Protein AF-A0A924NIQ0-F1 (afdb_monomer_lite)

Structure (mmCIF, N/CA/C/O backbone):
data_AF-A0A924NIQ0-F1
#
_entry.id   AF-A0A924NIQ0-F1
#
loop_
_atom_site.group_PDB
_atom_site.id
_atom_site.type_symbol
_atom_site.label_atom_id
_atom_site.label_alt_id
_atom_site.label_comp_id
_atom_site.label_asym_id
_atom_site.label_entity_id
_atom_site.label_seq_id
_atom_site.pdbx_PDB_ins_code
_atom_site.Cartn_x
_atom_site.Cartn_y
_atom_site.Cartn_z
_atom_site.occupancy
_atom_site.B_iso_or_equiv
_atom_site.auth_seq_id
_atom_site.auth_comp_id
_atom_site.auth_asym_id
_atom_site.auth_atom_id
_atom_site.pdbx_PDB_model_num
ATOM 1 N N . MET A 1 1 ? 6.866 -0.552 42.248 1.00 41.97 1 MET A N 1
ATOM 2 C CA . MET A 1 1 ? 6.733 -0.817 40.801 1.00 41.97 1 MET A CA 1
ATOM 3 C C . MET A 1 1 ? 5.275 -0.615 40.421 1.00 41.97 1 MET A C 1
ATOM 5 O O . MET A 1 1 ? 4.462 -1.461 40.762 1.00 41.97 1 MET A O 1
ATOM 9 N N . ALA A 1 2 ? 4.933 0.520 39.812 1.00 37.66 2 ALA A N 1
ATOM 10 C CA . ALA A 1 2 ? 3.593 0.789 39.292 1.00 37.66 2 ALA A CA 1
ATOM 11 C C . ALA A 1 2 ? 3.693 0.805 37.762 1.00 37.66 2 ALA A C 1
ATOM 13 O O . ALA A 1 2 ? 4.445 1.600 37.199 1.00 37.66 2 ALA A O 1
ATOM 14 N N . GLY A 1 3 ? 3.030 -0.157 37.122 1.00 40.38 3 GLY A N 1
ATOM 15 C CA . GLY A 1 3 ? 3.040 -0.344 35.678 1.00 40.38 3 GLY A CA 1
ATOM 16 C C . GLY A 1 3 ? 2.170 0.685 34.963 1.00 40.38 3 GLY A C 1
ATOM 17 O O . GLY A 1 3 ? 1.064 0.977 35.402 1.00 40.38 3 GLY A O 1
ATOM 18 N N . ALA A 1 4 ? 2.730 1.214 33.875 1.00 41.38 4 ALA A N 1
ATOM 19 C CA . ALA A 1 4 ? 2.085 1.756 32.682 1.00 41.38 4 ALA A CA 1
ATOM 20 C C . ALA A 1 4 ? 0.601 2.151 32.814 1.00 41.38 4 ALA A C 1
ATOM 22 O O . ALA A 1 4 ? -0.297 1.331 32.627 1.00 41.38 4 ALA A O 1
ATOM 23 N N . GLY A 1 5 ? 0.354 3.446 33.024 1.00 37.19 5 GLY A N 1
ATOM 24 C CA . GLY A 1 5 ? -0.932 4.056 32.706 1.00 37.19 5 GLY A CA 1
ATOM 25 C C . GLY A 1 5 ? -1.188 3.935 31.206 1.00 37.19 5 GLY A C 1
ATOM 26 O O . GLY A 1 5 ? -0.633 4.687 30.407 1.00 37.19 5 GLY A O 1
ATOM 27 N N . ALA A 1 6 ? -2.003 2.957 30.821 1.00 47.47 6 ALA A N 1
ATOM 28 C CA . ALA A 1 6 ? -2.625 2.927 29.513 1.00 47.47 6 ALA A CA 1
ATOM 29 C C . ALA A 1 6 ? -3.543 4.152 29.421 1.00 47.47 6 ALA A C 1
ATOM 31 O O . ALA A 1 6 ? -4.524 4.259 30.153 1.00 47.47 6 ALA A O 1
ATOM 32 N N . GLY A 1 7 ? -3.189 5.102 28.555 1.00 44.97 7 GLY A N 1
ATOM 33 C CA . GLY A 1 7 ? -4.086 6.176 28.150 1.00 44.97 7 GLY A CA 1
ATOM 34 C C . GLY A 1 7 ? -5.278 5.573 27.414 1.00 44.97 7 GLY A C 1
ATOM 35 O O . GLY A 1 7 ? -5.216 5.351 26.205 1.00 44.97 7 GLY A O 1
ATOM 36 N N . SER A 1 8 ? -6.330 5.266 28.164 1.00 49.78 8 SER A N 1
ATOM 37 C CA . SER A 1 8 ? -7.627 4.791 27.685 1.00 49.78 8 SER A CA 1
ATOM 38 C C . SER A 1 8 ? -8.471 5.973 27.207 1.00 49.78 8 SER A C 1
ATOM 40 O O . SER A 1 8 ? -9.529 6.244 27.761 1.00 49.78 8 SER A O 1
ATOM 42 N N . GLY A 1 9 ? -7.976 6.737 26.235 1.00 56.75 9 GLY A N 1
ATOM 43 C CA . GLY A 1 9 ? -8.881 7.555 25.433 1.00 56.75 9 GLY A CA 1
ATOM 44 C C . GLY A 1 9 ? -9.458 6.665 24.338 1.00 56.75 9 GLY A C 1
ATOM 45 O O . GLY A 1 9 ? -8.713 5.883 23.734 1.00 56.75 9 GLY A O 1
ATOM 46 N N . ASP A 1 10 ? -10.769 6.734 24.122 1.00 63.06 10 ASP A N 1
ATOM 47 C CA . ASP A 1 10 ? -11.453 5.947 23.099 1.00 63.06 10 ASP A CA 1
ATOM 48 C C . ASP A 1 10 ? -10.849 6.273 21.728 1.00 63.06 10 ASP A C 1
ATOM 50 O O . ASP A 1 10 ? -11.027 7.353 21.152 1.00 63.06 10 ASP A O 1
ATOM 54 N N . ARG A 1 11 ? -10.042 5.343 21.214 1.00 65.00 11 ARG A N 1
ATOM 55 C CA . ARG A 1 11 ? -9.452 5.469 19.884 1.00 65.00 11 ARG A CA 1
ATOM 56 C C . ARG A 1 11 ? -10.553 5.353 18.856 1.00 65.00 11 ARG A C 1
ATOM 58 O O . ARG A 1 11 ? -11.397 4.460 18.930 1.00 65.00 11 ARG A O 1
ATOM 65 N N . ARG A 1 12 ? -10.516 6.235 17.860 1.00 74.88 12 ARG A N 1
ATOM 66 C CA . ARG A 1 12 ? -11.479 6.157 16.764 1.00 74.88 12 ARG A CA 1
ATOM 67 C C . ARG A 1 12 ? -11.182 4.913 15.927 1.00 74.88 12 ARG A C 1
ATOM 69 O O . ARG A 1 12 ? -10.021 4.732 15.543 1.00 74.88 12 ARG A O 1
ATOM 76 N N . PRO A 1 13 ? -12.182 4.061 15.651 1.00 77.38 13 PRO A N 1
ATOM 77 C CA . PRO A 1 13 ? -11.979 2.917 14.781 1.00 77.38 13 PRO A CA 1
ATOM 78 C C . PRO A 1 13 ? -11.620 3.400 13.374 1.00 77.38 13 PRO A C 1
ATOM 80 O O . PRO A 1 13 ? -12.167 4.391 12.886 1.00 77.38 13 PRO A O 1
ATOM 83 N N . LEU A 1 14 ? -10.678 2.710 12.738 1.00 80.94 14 LEU A N 1
ATOM 84 C CA . LEU A 1 14 ? -10.346 2.918 11.335 1.00 80.94 14 LEU A CA 1
ATOM 85 C C . LEU A 1 14 ? -11.324 2.135 10.466 1.00 80.94 14 LEU A C 1
ATOM 87 O O . LEU A 1 14 ? -11.584 0.958 10.713 1.00 80.94 14 LEU A O 1
ATOM 91 N N . ASP A 1 15 ? -11.826 2.785 9.423 1.00 85.12 15 ASP A N 1
ATOM 92 C CA . ASP A 1 15 ? -12.589 2.116 8.379 1.00 85.12 15 ASP A CA 1
ATOM 93 C C . ASP A 1 15 ? -11.622 1.515 7.351 1.00 85.12 15 ASP A C 1
ATOM 95 O O . ASP A 1 15 ? -10.809 2.220 6.747 1.00 85.12 15 ASP A O 1
ATOM 99 N N . ALA A 1 16 ? -11.710 0.199 7.157 1.00 82.38 16 ALA A N 1
ATOM 100 C CA . ALA A 1 16 ? -10.880 -0.531 6.208 1.00 82.38 16 ALA A CA 1
ATOM 101 C C . ALA A 1 16 ? -11.059 -0.022 4.772 1.00 82.38 16 ALA A C 1
ATOM 103 O O . ALA A 1 16 ? -10.081 0.032 4.027 1.00 82.38 16 ALA A O 1
ATOM 104 N N . ALA A 1 17 ? -12.282 0.364 4.392 1.00 86.19 17 ALA A N 1
ATOM 105 C CA . ALA A 1 17 ? -12.574 0.876 3.059 1.00 86.19 17 ALA A CA 1
ATOM 106 C C . ALA A 1 17 ? -11.882 2.224 2.833 1.00 86.19 17 ALA A C 1
ATOM 108 O O . ALA A 1 17 ? -11.225 2.416 1.812 1.00 86.19 17 ALA A O 1
ATOM 109 N N . LEU A 1 18 ? -11.940 3.109 3.829 1.00 84.94 18 LEU A N 1
ATOM 110 C CA . LEU A 1 18 ? -11.324 4.433 3.762 1.00 84.94 18 LEU A CA 1
ATOM 111 C C . LEU A 1 18 ? -9.790 4.352 3.764 1.00 84.94 18 LEU A C 1
ATOM 113 O O . LEU A 1 18 ? -9.124 5.082 3.035 1.00 84.94 18 LEU A O 1
ATOM 117 N N . VAL A 1 19 ? -9.213 3.426 4.538 1.00 85.62 19 VAL A N 1
ATOM 118 C CA . VAL A 1 19 ? -7.766 3.157 4.510 1.00 85.62 19 VAL A CA 1
ATOM 119 C C . VAL A 1 19 ? -7.332 2.611 3.147 1.00 85.62 19 VAL A C 1
ATOM 121 O O . VAL A 1 19 ? -6.312 3.048 2.614 1.00 85.62 19 VAL A O 1
ATOM 124 N N . ALA A 1 20 ? -8.098 1.687 2.563 1.00 85.50 20 ALA A N 1
ATOM 125 C CA . ALA A 1 20 ? -7.802 1.151 1.238 1.00 85.50 20 ALA A CA 1
ATOM 126 C C . ALA A 1 20 ? -7.904 2.229 0.145 1.00 85.50 20 ALA A C 1
ATOM 128 O O . ALA A 1 20 ? -7.027 2.307 -0.713 1.00 85.50 20 ALA A O 1
ATOM 129 N N . GLU 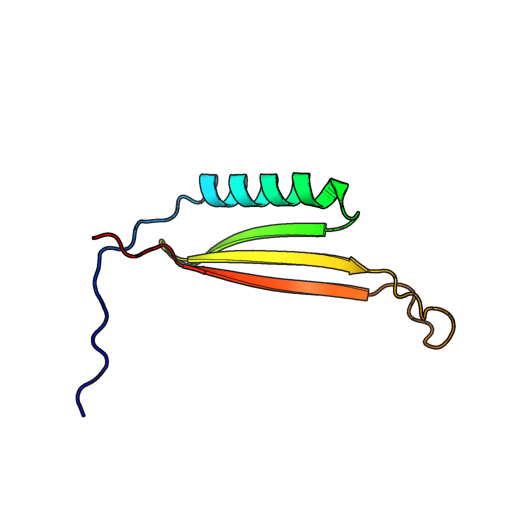A 1 21 ? -8.923 3.088 0.203 1.00 87.88 21 GLU A N 1
ATOM 130 C CA . GLU A 1 21 ? -9.116 4.204 -0.728 1.00 87.88 21 GLU A CA 1
ATOM 131 C C . GLU A 1 21 ? -7.977 5.229 -0.639 1.00 87.88 21 GLU A C 1
ATOM 133 O O . GLU A 1 21 ? -7.417 5.630 -1.663 1.00 87.88 21 GLU A O 1
ATOM 138 N N . ALA A 1 22 ? -7.566 5.601 0.577 1.00 86.25 22 ALA A N 1
ATOM 139 C CA . ALA A 1 22 ? -6.448 6.516 0.796 1.00 86.25 22 ALA A CA 1
ATOM 140 C C . ALA A 1 22 ? -5.130 5.962 0.228 1.00 86.25 22 ALA A C 1
ATOM 142 O O . ALA A 1 22 ? -4.386 6.680 -0.441 1.00 86.25 22 ALA A O 1
ATOM 143 N N . VAL A 1 23 ? -4.850 4.672 0.441 1.00 87.25 23 VAL A N 1
ATOM 144 C CA . VAL A 1 23 ? -3.643 4.023 -0.094 1.00 87.25 23 VAL A C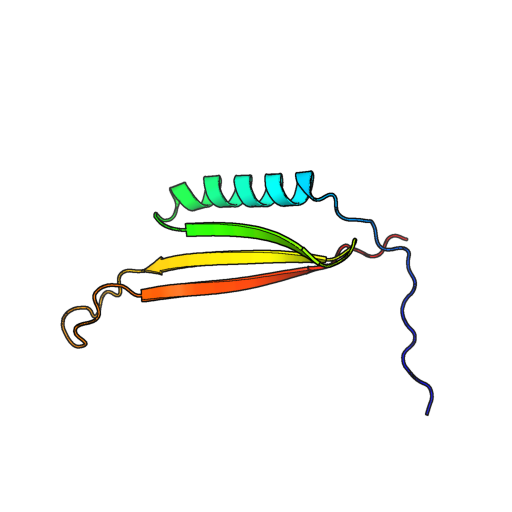A 1
ATOM 145 C C . VAL A 1 23 ? -3.701 3.883 -1.615 1.00 87.25 23 VAL A C 1
ATOM 147 O O . VAL A 1 23 ? -2.695 4.128 -2.279 1.00 87.25 23 VAL A O 1
ATOM 150 N N . ALA A 1 24 ? -4.863 3.554 -2.183 1.00 87.31 24 ALA A N 1
ATOM 151 C CA . ALA A 1 24 ? -5.048 3.498 -3.633 1.00 87.31 24 ALA A CA 1
ATOM 152 C C . ALA A 1 24 ? -4.849 4.873 -4.292 1.00 87.31 24 ALA A C 1
ATOM 154 O O . ALA A 1 24 ? -4.243 4.961 -5.362 1.00 87.31 24 ALA A O 1
ATOM 155 N N . THR A 1 25 ? -5.314 5.938 -3.634 1.00 88.81 25 THR A N 1
ATOM 156 C CA . THR A 1 25 ? -5.123 7.326 -4.076 1.00 88.81 25 THR A CA 1
ATOM 157 C C . THR A 1 25 ? -3.641 7.684 -4.084 1.00 88.81 25 THR A C 1
ATOM 159 O O . THR A 1 25 ? -3.120 8.104 -5.115 1.00 88.81 25 THR A O 1
ATOM 162 N N . TYR A 1 26 ? -2.935 7.413 -2.984 1.00 84.88 26 TYR A N 1
ATOM 163 C CA . TYR A 1 26 ? -1.497 7.661 -2.895 1.00 84.88 26 TYR A CA 1
ATOM 164 C C . TYR A 1 26 ? -0.700 6.846 -3.929 1.00 84.88 26 TYR A C 1
ATOM 166 O O . TYR A 1 26 ? 0.196 7.379 -4.579 1.00 84.88 26 TYR A O 1
ATOM 174 N N . GLU A 1 27 ? -1.054 5.575 -4.164 1.00 85.12 27 GLU A N 1
ATOM 175 C CA . GLU A 1 27 ? -0.421 4.781 -5.226 1.00 85.12 27 GLU A CA 1
ATOM 176 C C . GLU A 1 27 ? -0.637 5.409 -6.612 1.00 85.12 27 GLU A C 1
ATOM 178 O O . GLU A 1 27 ? 0.279 5.421 -7.435 1.00 85.12 27 GLU A O 1
ATOM 183 N N . ALA A 1 28 ? -1.837 5.926 -6.891 1.00 85.12 28 ALA A N 1
ATOM 184 C CA . ALA A 1 28 ? -2.147 6.568 -8.163 1.00 85.12 28 ALA A CA 1
ATOM 185 C C . ALA A 1 28 ? -1.366 7.876 -8.368 1.00 85.12 28 ALA A C 1
ATOM 187 O O . ALA A 1 28 ? -0.877 8.108 -9.475 1.00 85.12 28 ALA A O 1
ATOM 188 N N . GLU A 1 29 ? -1.206 8.683 -7.318 1.00 85.31 29 GLU A N 1
ATOM 189 C CA . GLU A 1 29 ? -0.405 9.913 -7.337 1.00 85.31 29 GLU A CA 1
ATOM 190 C C . GLU A 1 29 ? 1.089 9.612 -7.540 1.00 85.31 29 GLU A C 1
ATOM 192 O O . GLU A 1 29 ? 1.728 10.163 -8.439 1.00 85.31 29 GLU A O 1
ATOM 197 N N . GLU A 1 30 ? 1.644 8.666 -6.780 1.00 81.12 30 GLU A N 1
ATOM 198 C CA . GLU A 1 30 ? 3.057 8.273 -6.876 1.00 81.12 30 GLU A CA 1
ATOM 199 C C . GLU A 1 30 ? 3.392 7.571 -8.198 1.00 81.12 30 GLU A C 1
ATOM 201 O O . GLU A 1 30 ? 4.531 7.636 -8.672 1.00 81.12 30 GLU A O 1
ATOM 206 N N . ARG A 1 31 ? 2.409 6.941 -8.855 1.00 76.00 31 ARG A N 1
ATOM 207 C CA . ARG A 1 31 ? 2.592 6.343 -10.186 1.00 76.00 31 ARG A CA 1
ATOM 208 C C . ARG A 1 31 ? 3.045 7.376 -11.220 1.00 76.00 31 ARG A C 1
ATOM 210 O O . ARG A 1 31 ? 3.766 7.009 -12.148 1.00 76.00 31 ARG A O 1
ATOM 217 N N . ALA A 1 32 ? 2.678 8.649 -11.047 1.00 68.19 32 ALA A N 1
ATOM 218 C CA . ALA A 1 32 ? 3.162 9.743 -11.885 1.00 68.19 32 ALA A CA 1
ATOM 219 C C . ALA A 1 32 ? 4.643 10.090 -11.616 1.00 68.19 32 ALA A C 1
ATOM 221 O O . ALA A 1 32 ? 5.350 10.497 -12.537 1.00 68.19 32 ALA A O 1
ATOM 222 N N . GLY A 1 33 ? 5.126 9.898 -10.382 1.00 66.44 33 GLY A N 1
ATOM 223 C CA . GLY A 1 33 ? 6.500 10.193 -9.955 1.00 66.44 33 GLY A CA 1
ATOM 224 C C . GLY A 1 33 ? 7.491 9.030 -10.097 1.00 66.44 33 GLY A C 1
ATOM 225 O O . GLY A 1 33 ? 8.706 9.245 -10.101 1.00 66.44 33 GLY A O 1
ATOM 226 N N . GLY A 1 34 ? 7.018 7.787 -10.234 1.00 62.81 34 GLY A N 1
ATOM 227 C CA . GLY A 1 34 ? 7.902 6.632 -10.370 1.00 62.81 34 GLY A CA 1
ATOM 228 C C . GLY A 1 34 ? 7.191 5.321 -10.724 1.00 62.81 34 GLY A C 1
ATOM 229 O O . GLY A 1 34 ? 6.399 4.822 -9.926 1.00 62.81 34 GLY A O 1
ATOM 230 N N . PRO A 1 35 ? 7.513 4.681 -11.865 1.00 68.62 35 PRO A N 1
ATOM 231 C CA . PRO A 1 35 ? 6.906 3.407 -12.231 1.00 68.62 35 PRO A CA 1
ATOM 232 C C . PRO A 1 35 ? 7.318 2.285 -11.264 1.00 68.62 35 PRO A C 1
ATOM 234 O O . PRO A 1 35 ? 8.475 2.191 -10.849 1.00 68.62 35 PRO A O 1
ATOM 237 N N . GLY A 1 36 ? 6.369 1.399 -10.946 1.00 75.19 36 GLY A N 1
ATOM 238 C CA . GLY A 1 36 ? 6.632 0.141 -10.237 1.00 75.19 36 GLY A CA 1
ATOM 239 C C . GLY A 1 36 ? 6.451 0.157 -8.717 1.00 75.19 36 GLY A C 1
ATOM 240 O O . GLY A 1 36 ? 6.830 -0.827 -8.082 1.00 75.19 36 GLY A O 1
ATOM 241 N N . LEU A 1 37 ? 5.885 1.219 -8.131 1.00 82.69 37 LEU A N 1
ATOM 242 C CA . LEU A 1 37 ? 5.395 1.188 -6.750 1.00 82.69 37 LEU A CA 1
ATOM 243 C C . LEU A 1 37 ? 4.097 0.369 -6.677 1.00 82.69 37 LEU A C 1
ATOM 245 O O . LEU A 1 37 ? 3.192 0.572 -7.482 1.00 82.69 37 LEU A O 1
ATOM 249 N N . ARG A 1 38 ? 4.022 -0.554 -5.719 1.00 85.38 38 ARG A N 1
ATOM 250 C CA . ARG A 1 38 ? 2.809 -1.292 -5.349 1.00 85.38 38 ARG A CA 1
ATOM 251 C C . ARG A 1 38 ? 2.582 -1.141 -3.859 1.00 85.38 38 ARG A C 1
ATOM 253 O O . ARG A 1 38 ? 3.515 -1.389 -3.090 1.00 85.38 38 ARG A O 1
ATOM 260 N N . LEU A 1 39 ? 1.369 -0.776 -3.465 1.00 87.06 39 LEU A N 1
ATOM 261 C CA . LEU A 1 39 ? 0.999 -0.627 -2.066 1.00 87.06 39 LEU A CA 1
ATOM 262 C C . LEU A 1 39 ? -0.077 -1.646 -1.692 1.00 87.06 39 LEU A C 1
ATOM 264 O O . LEU A 1 39 ? -0.988 -1.932 -2.464 1.00 87.06 39 LEU A O 1
ATOM 268 N N . ALA A 1 40 ? 0.024 -2.195 -0.490 1.00 87.06 40 ALA A N 1
ATOM 269 C CA . ALA A 1 40 ? -1.008 -3.022 0.113 1.00 87.06 40 ALA A CA 1
ATOM 270 C C . ALA A 1 40 ? -1.320 -2.472 1.501 1.00 87.06 40 ALA A C 1
ATOM 272 O O . ALA A 1 40 ? -0.415 -2.253 2.302 1.00 87.06 40 ALA A O 1
ATOM 273 N N . ALA A 1 41 ? -2.599 -2.246 1.783 1.00 86.75 41 ALA A N 1
ATOM 274 C CA . ALA A 1 41 ? -3.058 -1.766 3.077 1.00 86.75 41 ALA A CA 1
ATOM 275 C C . ALA A 1 41 ? -3.819 -2.872 3.804 1.00 86.75 41 ALA A C 1
ATOM 277 O O . ALA A 1 41 ? -4.616 -3.590 3.198 1.00 86.75 41 ALA A O 1
ATOM 278 N N . ARG A 1 42 ? -3.610 -2.989 5.112 1.00 87.31 42 ARG A N 1
ATOM 279 C CA . ARG A 1 42 ? -4.398 -3.861 5.985 1.00 87.31 42 ARG A CA 1
ATOM 280 C C . ARG A 1 42 ? -4.598 -3.218 7.347 1.00 87.31 42 ARG A C 1
ATOM 282 O O . ARG A 1 42 ? -3.770 -2.428 7.792 1.00 87.31 42 ARG A O 1
ATOM 289 N N . LEU A 1 43 ? -5.680 -3.587 8.020 1.00 87.25 43 LEU A N 1
ATOM 290 C CA . LEU A 1 43 ? -5.895 -3.216 9.413 1.00 87.25 43 LEU A CA 1
ATOM 291 C C . LEU A 1 43 ? -5.367 -4.315 10.335 1.00 87.25 43 LEU A C 1
ATOM 293 O O . LEU A 1 43 ? -5.674 -5.494 10.161 1.00 87.25 43 LEU A O 1
ATOM 297 N N . GLU A 1 44 ? -4.575 -3.918 11.325 1.00 85.69 44 GLU A N 1
ATOM 298 C CA . GLU A 1 44 ? -4.266 -4.729 12.497 1.00 85.69 44 GLU A CA 1
ATOM 299 C C . GLU A 1 44 ? -5.177 -4.261 13.643 1.00 85.69 44 GLU A C 1
ATOM 301 O O . GLU A 1 44 ? -5.032 -3.156 14.164 1.00 85.69 44 GLU A O 1
ATOM 306 N N . GLY A 1 45 ? -6.149 -5.096 14.021 1.00 83.19 45 GLY A N 1
ATOM 307 C CA . GLY A 1 45 ? -7.180 -4.714 14.989 1.00 83.19 45 GLY A CA 1
ATOM 308 C C . GLY A 1 45 ? -8.174 -3.700 14.413 1.00 83.19 45 GLY A C 1
ATOM 309 O O . GLY A 1 45 ? -8.499 -3.747 13.229 1.00 83.19 45 GLY A O 1
ATOM 310 N N . THR A 1 46 ? -8.677 -2.800 15.259 1.00 81.88 46 THR A N 1
ATOM 311 C CA . THR A 1 46 ? -9.647 -1.756 14.874 1.00 81.88 46 THR A CA 1
ATOM 312 C C . THR A 1 46 ? -9.028 -0.366 14.761 1.00 81.88 46 THR A C 1
ATOM 314 O O . THR A 1 46 ? -9.689 0.550 14.283 1.00 81.88 46 THR A O 1
ATOM 317 N N . ASP A 1 47 ? -7.782 -0.181 15.199 1.00 84.00 47 ASP A N 1
ATOM 318 C CA . ASP A 1 47 ? -7.171 1.137 15.393 1.00 84.00 47 ASP A CA 1
ATOM 319 C C . ASP A 1 47 ? -5.827 1.309 14.675 1.00 84.00 47 ASP A C 1
ATOM 321 O O . ASP A 1 47 ? -5.267 2.398 14.706 1.00 84.00 47 ASP A O 1
ATOM 325 N N . THR A 1 48 ? -5.279 0.279 14.027 1.00 84.44 48 THR A N 1
ATOM 326 C CA . THR A 1 48 ? -3.949 0.359 13.410 1.00 84.44 48 THR A CA 1
ATOM 327 C C . THR A 1 48 ? -4.007 -0.016 11.933 1.00 84.44 48 THR A C 1
ATOM 329 O O . THR A 1 48 ? -4.396 -1.124 11.580 1.00 84.44 48 THR A O 1
ATOM 332 N N . ALA A 1 49 ? -3.580 0.895 11.061 1.00 87.31 49 ALA A N 1
ATOM 333 C CA . ALA A 1 49 ? -3.359 0.630 9.647 1.00 87.31 49 ALA A CA 1
ATOM 334 C C . ALA A 1 49 ? -1.892 0.268 9.402 1.00 87.31 49 ALA A C 1
ATOM 336 O O . ALA A 1 49 ? -0.973 0.950 9.861 1.00 87.31 49 ALA A O 1
ATOM 337 N N . VAL A 1 50 ? -1.673 -0.801 8.648 1.00 88.88 50 VAL A N 1
ATOM 338 C CA . VAL A 1 50 ? -0.365 -1.237 8.167 1.00 88.88 50 VAL A CA 1
ATOM 339 C C . VAL A 1 50 ? -0.358 -1.113 6.654 1.00 88.88 50 VAL A C 1
ATOM 341 O O . VAL A 1 50 ? -1.259 -1.617 5.985 1.00 88.88 50 VAL A O 1
ATOM 344 N N . VAL A 1 51 ? 0.656 -0.435 6.125 1.00 89.62 51 VAL A N 1
ATOM 345 C CA . VAL A 1 51 ? 0.848 -0.244 4.688 1.00 89.62 51 VAL A CA 1
ATOM 346 C C . VAL A 1 51 ? 2.184 -0.853 4.297 1.00 89.62 51 VAL A C 1
ATOM 348 O O . VAL A 1 51 ? 3.236 -0.430 4.777 1.00 89.62 51 VAL A O 1
ATOM 351 N N . ASP A 1 52 ? 2.131 -1.849 3.426 1.00 89.75 52 ASP A N 1
ATOM 352 C CA . ASP A 1 52 ? 3.286 -2.507 2.839 1.00 89.75 52 ASP A CA 1
ATOM 353 C C . ASP A 1 52 ? 3.518 -1.937 1.436 1.00 89.75 52 ASP A C 1
ATOM 355 O O . ASP A 1 52 ? 2.658 -2.011 0.559 1.00 89.75 52 ASP A O 1
ATOM 359 N N . ALA A 1 53 ? 4.691 -1.351 1.223 1.00 88.44 53 ALA A N 1
ATOM 360 C CA . ALA A 1 53 ? 5.124 -0.770 -0.034 1.00 88.44 53 AL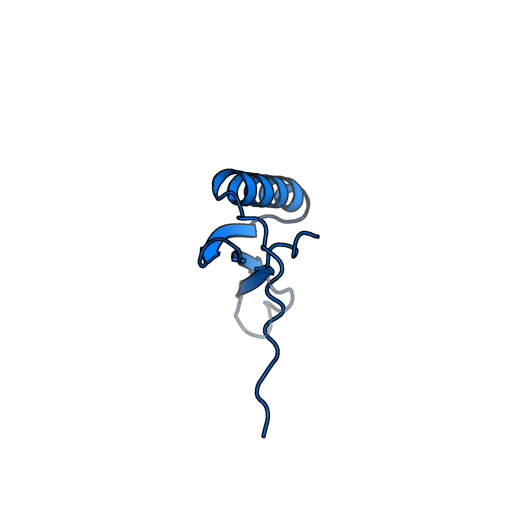A A CA 1
ATOM 361 C C . ALA A 1 53 ? 6.218 -1.631 -0.662 1.00 88.44 53 ALA A C 1
ATOM 363 O O . ALA A 1 53 ? 7.221 -1.954 -0.026 1.00 88.44 53 ALA A O 1
ATOM 364 N N . THR A 1 54 ? 6.047 -1.986 -1.931 1.00 89.06 54 THR A N 1
ATOM 365 C CA . THR A 1 54 ? 7.053 -2.710 -2.711 1.00 89.06 54 THR A CA 1
ATOM 366 C C . THR A 1 54 ? 7.403 -1.912 -3.954 1.00 89.06 54 THR A C 1
ATOM 368 O O . THR A 1 54 ? 6.514 -1.496 -4.696 1.00 89.06 54 THR A O 1
ATOM 371 N N . ARG A 1 55 ? 8.698 -1.708 -4.206 1.00 85.06 55 ARG A N 1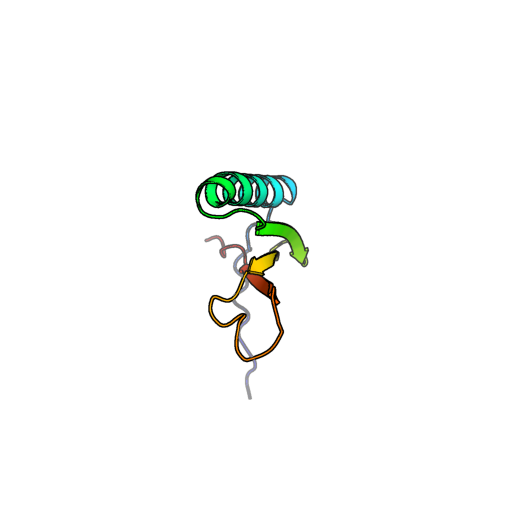
ATOM 372 C CA . ARG A 1 55 ? 9.180 -0.995 -5.392 1.00 85.06 55 ARG A CA 1
ATOM 373 C C . ARG A 1 55 ? 10.402 -1.672 -5.988 1.00 85.06 55 ARG A C 1
ATOM 375 O O . ARG A 1 55 ? 11.383 -1.923 -5.297 1.00 85.06 55 ARG A O 1
ATOM 382 N N . THR A 1 56 ? 10.374 -1.912 -7.294 1.00 83.56 56 THR A N 1
ATOM 383 C CA . THR A 1 56 ? 11.557 -2.364 -8.034 1.00 83.56 56 THR A CA 1
ATOM 384 C C . THR A 1 56 ? 12.371 -1.156 -8.490 1.00 83.56 56 THR A C 1
ATOM 386 O O . THR A 1 56 ? 11.886 -0.324 -9.252 1.00 83.56 56 THR A O 1
ATOM 389 N N . LEU A 1 57 ? 13.616 -1.055 -8.031 1.00 77.94 57 LEU A N 1
ATOM 390 C CA . LEU A 1 57 ? 14.562 -0.007 -8.401 1.00 77.94 57 LEU A CA 1
ATOM 391 C C . LEU A 1 57 ? 15.640 -0.579 -9.324 1.00 77.94 57 LEU A C 1
ATOM 393 O O . LEU A 1 57 ? 16.210 -1.637 -9.052 1.00 77.94 57 LEU A O 1
ATOM 397 N N . ARG A 1 58 ? 15.959 0.141 -10.403 1.00 74.06 58 ARG A N 1
ATOM 398 C CA . ARG A 1 58 ? 17.185 -0.099 -11.175 1.00 74.06 58 ARG A CA 1
ATOM 399 C C . ARG A 1 58 ? 18.308 0.702 -10.538 1.00 74.06 58 ARG A C 1
ATOM 401 O O . ARG A 1 58 ? 18.209 1.922 -10.434 1.00 74.06 58 ARG A O 1
ATOM 408 N N . LEU A 1 59 ? 19.353 0.018 -10.089 1.00 72.69 59 LEU A N 1
ATOM 409 C CA . LEU A 1 59 ? 20.506 0.674 -9.486 1.00 72.69 59 LEU A CA 1
ATOM 410 C C . LEU A 1 59 ? 21.421 1.203 -10.597 1.00 72.69 59 LEU A C 1
ATOM 412 O O . LEU A 1 59 ? 21.734 0.451 -11.513 1.00 72.69 59 LEU A O 1
ATOM 416 N N . PRO A 1 60 ? 21.909 2.451 -10.529 1.00 62.91 60 PRO A N 1
ATOM 417 C CA . PRO A 1 60 ? 22.782 3.014 -11.565 1.00 62.91 60 PRO A CA 1
ATOM 418 C C . PRO A 1 60 ? 24.182 2.368 -11.613 1.00 62.91 60 PRO A C 1
ATOM 420 O O . PRO A 1 60 ? 24.948 2.621 -12.534 1.00 62.91 60 PRO A O 1
ATOM 423 N N . LEU A 1 61 ? 24.520 1.510 -10.643 1.00 64.50 61 LEU A N 1
ATOM 424 C CA . LEU A 1 61 ? 25.816 0.831 -10.519 1.00 64.50 61 LEU A CA 1
ATOM 425 C C . LEU A 1 61 ? 25.866 -0.532 -11.247 1.00 64.50 61 LEU A C 1
ATOM 427 O O . LEU A 1 61 ? 26.757 -1.341 -10.978 1.00 64.50 61 LEU A O 1
ATOM 431 N N . THR A 1 62 ? 24.927 -0.797 -12.168 1.00 59.00 62 THR A N 1
ATOM 432 C CA . THR A 1 62 ? 24.730 -2.085 -12.871 1.00 59.00 62 THR A CA 1
ATOM 433 C C . THR A 1 62 ? 25.986 -2.679 -13.512 1.00 59.00 62 THR A C 1
ATOM 435 O O . THR A 1 62 ? 26.034 -3.886 -13.731 1.00 59.00 62 THR A O 1
ATOM 438 N N . ALA A 1 63 ? 27.006 -1.872 -13.813 1.00 55.75 63 ALA A N 1
ATOM 439 C CA . ALA A 1 63 ? 28.211 -2.336 -14.494 1.00 55.75 63 ALA A CA 1
ATOM 440 C C . ALA A 1 63 ? 29.202 -3.106 -13.597 1.00 55.75 63 ALA A C 1
ATOM 442 O O . ALA A 1 63 ? 29.971 -3.902 -14.123 1.00 55.75 63 ALA A O 1
ATOM 443 N N . PHE A 1 64 ? 29.206 -2.902 -12.271 1.00 56.34 64 PHE A N 1
ATOM 444 C CA . PHE A 1 64 ? 30.264 -3.457 -11.403 1.00 56.34 64 PHE A CA 1
ATOM 445 C C . PHE A 1 64 ? 29.837 -4.688 -10.587 1.00 56.34 64 PHE A C 1
ATOM 447 O O . PHE A 1 64 ? 30.661 -5.549 -10.301 1.00 56.34 64 PHE A O 1
ATOM 454 N N . LEU A 1 65 ? 28.553 -4.795 -10.219 1.00 63.66 65 LEU A N 1
ATOM 455 C CA . LEU A 1 65 ? 28.057 -5.838 -9.302 1.00 63.66 65 LEU A CA 1
ATOM 456 C C . LEU A 1 65 ? 27.168 -6.900 -9.969 1.00 63.66 65 LEU A C 1
ATOM 458 O O . LEU A 1 65 ? 26.729 -7.827 -9.297 1.00 63.66 65 LEU A O 1
ATOM 462 N N . GLY A 1 66 ? 26.852 -6.767 -11.263 1.00 62.66 66 GLY A N 1
ATOM 463 C CA . GLY A 1 66 ? 25.999 -7.725 -11.984 1.00 62.66 66 GLY A CA 1
ATOM 464 C C . GLY A 1 66 ? 24.528 -7.765 -11.534 1.00 62.66 66 GLY A C 1
ATOM 465 O O . GLY A 1 66 ? 23.758 -8.580 -12.035 1.00 62.66 66 GLY A O 1
ATOM 466 N N . VAL A 1 67 ? 24.106 -6.882 -10.621 1.00 63.50 67 VAL A N 1
ATOM 467 C CA . VAL A 1 67 ? 22.718 -6.773 -10.146 1.00 63.50 67 VAL A CA 1
ATOM 468 C C . VAL A 1 67 ? 22.015 -5.637 -10.893 1.00 63.50 67 VAL A C 1
ATOM 470 O O . VAL A 1 67 ? 22.298 -4.461 -10.670 1.00 63.50 67 VAL A O 1
ATOM 473 N N . GLY A 1 68 ? 21.105 -5.990 -11.807 1.00 67.75 68 GLY A N 1
ATOM 474 C CA . GLY A 1 68 ? 20.394 -5.035 -12.672 1.00 67.75 68 GLY A CA 1
ATOM 475 C C . GLY A 1 68 ? 19.147 -4.388 -12.052 1.00 67.75 68 GLY A C 1
ATOM 476 O O . GLY A 1 68 ? 18.710 -3.322 -12.492 1.00 67.75 68 GLY A O 1
ATOM 477 N N . SER A 1 69 ? 18.566 -5.015 -11.029 1.00 73.19 69 SER A N 1
ATOM 478 C CA . SER A 1 69 ? 17.354 -4.542 -10.354 1.00 73.19 69 SER A CA 1
ATOM 479 C C . SER A 1 69 ? 17.275 -5.064 -8.923 1.00 73.19 69 SER A C 1
ATOM 481 O O . SER A 1 69 ? 17.529 -6.245 -8.694 1.00 73.19 69 SER A O 1
ATOM 483 N N . THR A 1 70 ? 16.846 -4.212 -7.996 1.00 75.69 70 THR A N 1
ATOM 484 C CA . THR A 1 70 ? 16.584 -4.554 -6.593 1.00 75.69 70 THR A CA 1
ATOM 485 C C . THR A 1 70 ? 15.117 -4.313 -6.276 1.00 75.69 70 THR A C 1
ATOM 487 O O . THR A 1 70 ? 14.549 -3.304 -6.688 1.00 75.69 70 THR A O 1
ATOM 490 N N . VAL A 1 71 ? 14.501 -5.219 -5.523 1.00 83.81 71 VAL A N 1
ATOM 491 C CA . VAL A 1 71 ? 13.175 -4.996 -4.941 1.00 83.81 71 VAL A CA 1
ATOM 492 C C . VAL A 1 71 ? 13.362 -4.440 -3.536 1.00 83.81 71 VAL A C 1
ATOM 494 O O . VAL A 1 71 ? 14.029 -5.050 -2.705 1.00 83.81 71 VAL A O 1
ATOM 497 N N . VAL A 1 72 ? 12.800 -3.264 -3.286 1.00 84.00 72 VAL A N 1
ATOM 498 C CA . VAL A 1 72 ? 12.753 -2.638 -1.967 1.00 84.00 72 VAL A CA 1
ATOM 499 C C . VAL A 1 72 ? 11.372 -2.879 -1.385 1.00 84.00 72 VAL A C 1
ATOM 501 O O . VAL A 1 72 ? 10.366 -2.560 -2.020 1.00 84.00 72 VAL A O 1
ATOM 504 N N . HIS A 1 73 ? 11.343 -3.425 -0.175 1.00 87.75 73 HIS A N 1
ATOM 505 C CA . HIS A 1 73 ? 10.140 -3.556 0.633 1.00 87.75 73 HIS A CA 1
ATOM 506 C C . HIS A 1 73 ? 10.231 -2.580 1.804 1.00 87.75 73 HIS A C 1
ATOM 508 O O . HIS A 1 73 ? 11.248 -2.535 2.497 1.00 87.75 73 HIS A O 1
ATOM 514 N N . ALA A 1 74 ? 9.176 -1.808 2.026 1.00 86.81 74 ALA A N 1
ATOM 515 C CA . ALA A 1 74 ? 9.028 -0.936 3.178 1.00 86.81 74 ALA A CA 1
ATOM 516 C C . ALA A 1 74 ? 7.674 -1.208 3.831 1.00 86.81 74 ALA A C 1
ATOM 518 O O . ALA A 1 74 ? 6.674 -1.369 3.141 1.00 86.81 74 ALA A O 1
ATOM 519 N N . GLN A 1 75 ? 7.640 -1.249 5.159 1.00 88.94 75 GLN A N 1
ATOM 520 C CA . GLN A 1 75 ? 6.403 -1.352 5.922 1.00 88.94 75 GLN A CA 1
ATOM 521 C C . GLN A 1 75 ? 6.264 -0.099 6.777 1.00 88.94 75 GLN A C 1
ATOM 523 O O . GLN A 1 75 ? 7.192 0.275 7.494 1.00 88.94 75 GLN A O 1
ATOM 528 N N . SER A 1 76 ? 5.097 0.528 6.719 1.00 86.31 76 SER A N 1
ATOM 529 C CA . SER A 1 76 ? 4.715 1.630 7.593 1.00 86.31 76 SER A CA 1
ATOM 530 C C . SER A 1 76 ? 3.507 1.232 8.430 1.00 86.31 76 SER A C 1
ATOM 532 O O . SER A 1 76 ? 2.654 0.459 7.990 1.00 86.31 76 SER A O 1
ATOM 534 N N . ARG A 1 77 ? 3.440 1.749 9.658 1.00 87.38 77 ARG A N 1
ATOM 535 C CA . ARG A 1 77 ? 2.328 1.516 10.582 1.00 87.38 77 ARG A CA 1
ATOM 536 C C . ARG A 1 77 ? 1.836 2.85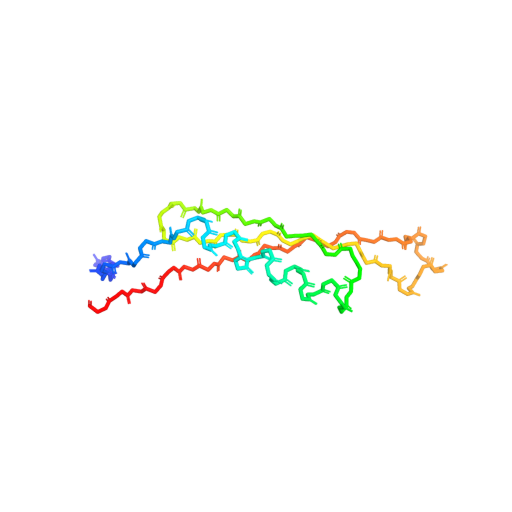0 11.112 1.00 87.38 77 ARG A C 1
ATOM 538 O O . ARG A 1 77 ? 2.620 3.622 11.659 1.00 87.38 77 ARG A O 1
ATOM 545 N N . ALA A 1 78 ? 0.539 3.092 10.984 1.00 84.44 78 ALA A N 1
ATOM 546 C CA . ALA A 1 78 ? -0.130 4.274 11.499 1.00 84.44 78 ALA A CA 1
ATOM 547 C C . ALA A 1 78 ? -1.230 3.845 12.470 1.00 84.44 78 ALA A C 1
ATOM 549 O O . ALA A 1 78 ? -2.035 2.969 12.161 1.00 84.44 78 ALA A O 1
ATOM 550 N N . ARG A 1 79 ? -1.262 4.457 13.654 1.00 82.31 79 ARG A N 1
ATOM 551 C CA . ARG A 1 79 ? -2.305 4.211 14.653 1.00 82.31 79 ARG A CA 1
ATOM 552 C C . ARG A 1 79 ? -3.309 5.354 14.639 1.00 82.31 79 ARG A C 1
ATOM 554 O O . ARG A 1 79 ? -2.921 6.511 14.477 1.00 82.31 79 ARG A O 1
ATOM 561 N N . SER A 1 80 ? -4.582 5.024 14.813 1.00 79.12 80 SER A N 1
ATOM 562 C CA . SER A 1 80 ? -5.658 5.993 14.865 1.00 79.12 80 SER A CA 1
ATOM 563 C C . SER A 1 80 ? -5.466 6.949 16.042 1.00 79.12 80 SER A C 1
ATOM 565 O O . SER A 1 80 ? -4.944 6.563 17.100 1.00 79.12 80 SER A O 1
ATOM 567 N N . PRO A 1 81 ? -5.842 8.224 15.859 1.00 73.38 81 PRO A N 1
ATOM 568 C CA . PRO A 1 81 ? -5.741 9.202 16.92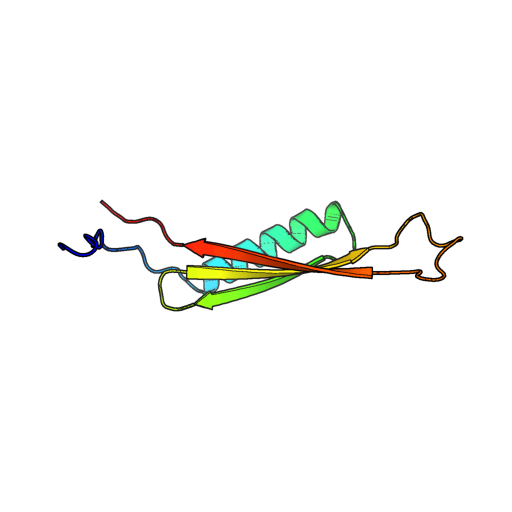0 1.00 73.38 81 PRO A CA 1
ATOM 569 C C . PRO A 1 81 ? -6.685 8.839 18.070 1.00 73.38 81 PRO A C 1
ATOM 571 O O . PRO A 1 81 ? -7.785 8.309 17.880 1.00 73.38 81 PRO A O 1
ATOM 574 N N . VAL A 1 82 ? -6.236 9.160 19.279 1.00 67.06 82 VAL A N 1
ATOM 575 C CA . VAL A 1 82 ? -7.061 9.103 20.484 1.00 67.06 82 VAL A CA 1
ATOM 576 C C . VAL A 1 82 ? -8.071 10.251 20.401 1.00 67.06 82 VAL A C 1
ATOM 578 O O . VAL A 1 82 ? -7.670 11.395 20.179 1.00 67.06 82 VAL A O 1
ATOM 581 N N . GLY A 1 83 ? -9.370 9.951 20.492 1.00 56.69 83 GLY A N 1
ATOM 582 C CA . GLY A 1 83 ? -10.398 10.989 20.583 1.00 56.69 83 GLY A CA 1
ATOM 583 C C . GLY A 1 83 ? -10.359 11.693 21.949 1.00 56.69 83 GLY A C 1
ATOM 584 O O . GLY A 1 83 ? -9.868 11.092 22.906 1.00 56.69 83 GLY A O 1
ATOM 585 N N . PRO A 1 84 ? -10.819 12.955 22.045 1.00 52.88 84 PRO A N 1
ATOM 586 C CA . PRO A 1 84 ? -11.104 13.587 23.333 1.00 52.88 84 PRO A CA 1
ATOM 587 C C . PRO A 1 84 ? -12.281 12.917 24.049 1.00 52.88 84 PRO A C 1
ATOM 589 O O . PRO A 1 84 ? -13.176 12.395 23.342 1.00 52.88 84 PRO A O 1
#

Secondary structure (DSSP, 8-state):
----------BPPPPHHHHHHHHHHHHHHHHHH-TTEEEEEEEETTTEEEEEEEEEE--TTHHHHS---EEEEEEEEEEPPBP-

Sequence (84 aa):
MAGAGAGSGDRRPLDAALVAEAVATYEAEERAGGPGLRLAARLEGTDTAVVDATRTLRLPLTAFLGVGSTVVHAQSRARSPVGP

pLDDT: mean 75.0, std 14.49, range [37.19, 89.75]

Radius of gyration: 18.43 Å; chains: 1; bounding box: 43×21×55 Å

Foldseek 3Di:
DDDDDDPPQPFDFDDPVVQVVVQVVVVVVCCVVDPAKDWDWDDDPGWKIKIKIKGKDQDPPCPPPVDGIDIDIDMDMDGGDRDD